Protein AF-A0A5C8JEE4-F1 (afdb_monomer)

Mean predicted aligned error: 3.43 Å

Secondary structure (DSSP, 8-state):
-EEEEEEE-SSSEEE-SSPPEEEEETT-SEEEEEEEE-SSSEEEEEESS---TT-BEEEEEEE-SSSEEEEEEEEE-SS---TTEEEEEEEE----

Solvent-accessible surface area (backbone atoms only — not comparable to full-atom values): 5300 Å² total; per-residue (Å²): 84,34,40,36,32,30,33,67,38,70,80,44,46,40,46,66,92,82,63,80,31,41,34,20,51,71,78,53,64,78,48,80,49,55,46,43,78,77,52,44,40,34,35,38,36,37,26,79,69,90,81,55,75,66,42,35,31,48,76,43,66,50,73,80,53,100,49,35,27,40,52,42,29,41,17,47,38,91,69,94,58,51,96,56,8,18,28,74,45,78,45,80,47,77,84,129

pLDDT: mean 93.81, std 7.59, range [47.41, 98.56]

Radius of gyration: 12.6 Å; Cα contacts (8 Å, |Δi|>4): 240; chains: 1; bounding box: 30×24×36 Å

Structure (mmCIF, N/CA/C/O backbone):
data_AF-A0A5C8JEE4-F1
#
_entry.id   AF-A0A5C8JEE4-F1
#
loop_
_atom_site.group_PDB
_atom_site.id
_atom_site.type_symbol
_atom_site.label_atom_id
_atom_site.label_alt_id
_atom_site.label_comp_id
_atom_site.label_asym_id
_atom_site.label_entity_id
_atom_site.label_seq_id
_atom_site.pdbx_PDB_ins_code
_atom_site.Cartn_x
_atom_site.Cartn_y
_atom_site.Cartn_z
_atom_site.occupancy
_atom_site.B_iso_or_equiv
_atom_site.auth_seq_id
_atom_site.auth_comp_id
_atom_site.auth_asym_id
_atom_site.auth_atom_id
_atom_site.pdbx_PDB_model_num
ATOM 1 N N . MET A 1 1 ? -10.653 5.700 14.864 1.00 90.88 1 MET A N 1
ATOM 2 C CA . MET A 1 1 ? -9.818 5.699 13.636 1.00 90.88 1 MET A CA 1
ATOM 3 C C . MET A 1 1 ? -9.404 4.261 13.359 1.00 90.88 1 MET A C 1
ATOM 5 O O . MET A 1 1 ? -9.381 3.485 14.305 1.00 90.88 1 MET A O 1
ATOM 9 N N . MET A 1 2 ? -9.123 3.866 12.120 1.00 96.06 2 MET A N 1
ATOM 10 C CA . MET A 1 2 ? -8.657 2.507 11.818 1.00 96.06 2 MET A CA 1
ATOM 11 C C . MET A 1 2 ? -7.195 2.538 11.388 1.00 96.06 2 MET A C 1
ATOM 13 O O . MET A 1 2 ? -6.794 3.430 10.639 1.00 96.06 2 MET A O 1
ATOM 17 N N . LYS A 1 3 ? -6.424 1.546 11.833 1.00 97.38 3 LYS A N 1
ATOM 18 C CA . LYS A 1 3 ? -5.077 1.257 11.351 1.00 97.38 3 LYS A CA 1
ATOM 19 C C . LYS A 1 3 ? -5.102 -0.007 10.513 1.00 97.38 3 LYS A C 1
ATOM 21 O O . LYS A 1 3 ? -5.703 -1.013 10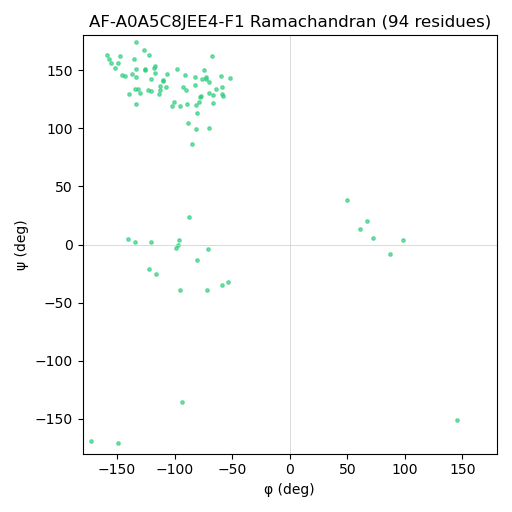.889 1.00 97.38 3 LYS A O 1
ATOM 26 N N . TYR A 1 4 ? -4.415 0.046 9.386 1.00 98.38 4 TYR A N 1
ATOM 27 C CA . TYR A 1 4 ? -4.284 -1.068 8.467 1.00 98.38 4 TYR A CA 1
ATOM 28 C C . TYR A 1 4 ? -2.821 -1.352 8.193 1.00 98.38 4 TYR A C 1
ATOM 30 O O . TYR A 1 4 ? -1.992 -0.442 8.163 1.00 98.38 4 TYR A O 1
ATOM 38 N N . LYS A 1 5 ? -2.538 -2.620 7.907 1.00 98.38 5 LYS A N 1
ATOM 39 C CA . LYS A 1 5 ? -1.263 -3.064 7.353 1.00 98.38 5 LYS A CA 1
ATOM 40 C C . LYS A 1 5 ? -1.523 -3.792 6.050 1.00 98.38 5 LYS A C 1
ATOM 42 O O . LYS A 1 5 ? -2.404 -4.654 5.989 1.00 98.38 5 LYS A O 1
ATOM 47 N N . ALA A 1 6 ? -0.761 -3.461 5.018 1.00 98.44 6 ALA A N 1
ATOM 48 C CA . ALA A 1 6 ? -0.875 -4.093 3.713 1.00 98.44 6 ALA A CA 1
ATOM 49 C C . ALA A 1 6 ? 0.495 -4.480 3.163 1.00 98.44 6 ALA A C 1
ATOM 51 O O . ALA A 1 6 ? 1.476 -3.756 3.337 1.00 98.44 6 ALA A O 1
ATOM 52 N N . THR A 1 7 ? 0.531 -5.614 2.475 1.00 98.19 7 THR A N 1
ATOM 53 C CA . THR A 1 7 ? 1.689 -6.071 1.705 1.00 98.19 7 THR A CA 1
ATOM 54 C C . THR A 1 7 ? 1.587 -5.571 0.264 1.00 98.19 7 THR A C 1
ATOM 56 O O . THR A 1 7 ? 0.483 -5.460 -0.273 1.00 98.19 7 THR A O 1
ATOM 59 N N . LEU A 1 8 ? 2.719 -5.261 -0.376 1.00 97.12 8 LEU A N 1
ATOM 60 C CA . LEU A 1 8 ? 2.797 -4.652 -1.715 1.00 97.12 8 LEU A CA 1
ATOM 61 C C . LEU A 1 8 ? 3.034 -5.687 -2.835 1.00 97.12 8 LEU A C 1
ATOM 63 O O . LEU A 1 8 ? 3.052 -5.349 -4.023 1.00 97.12 8 LEU A O 1
ATOM 67 N N . GLY A 1 9 ? 3.152 -6.967 -2.473 1.00 94.31 9 GLY A N 1
ATOM 68 C CA . GLY A 1 9 ? 3.182 -8.102 -3.395 1.00 94.31 9 GLY A CA 1
ATOM 69 C C . GLY A 1 9 ? 4.574 -8.640 -3.730 1.00 94.31 9 GLY A C 1
ATOM 70 O O . GLY A 1 9 ? 4.683 -9.540 -4.562 1.00 94.31 9 GLY A O 1
ATOM 71 N N . GLY A 1 10 ? 5.632 -8.111 -3.118 1.00 92.06 10 GLY A N 1
ATOM 72 C CA . GLY A 1 10 ? 6.985 -8.673 -3.108 1.00 92.06 10 GLY A CA 1
ATOM 73 C C . GLY A 1 10 ? 7.761 -8.564 -4.421 1.00 92.06 10 GLY A C 1
ATOM 74 O O . GLY A 1 10 ? 8.856 -9.113 -4.541 1.00 92.06 10 GLY A O 1
ATOM 75 N N . LYS A 1 11 ? 7.219 -7.881 -5.438 1.00 90.56 11 LYS A N 1
ATOM 76 C CA . LYS A 1 11 ? 7.890 -7.742 -6.743 1.00 90.56 11 LYS A CA 1
ATOM 77 C C . LYS A 1 11 ? 9.096 -6.804 -6.693 1.00 90.56 11 LYS A C 1
ATOM 79 O O . LYS A 1 11 ? 10.088 -7.043 -7.385 1.00 90.56 11 LYS A O 1
ATOM 84 N N . TRP A 1 12 ? 8.974 -5.715 -5.944 1.00 92.25 12 TRP A N 1
ATOM 85 C CA . TRP A 1 12 ? 9.944 -4.627 -5.903 1.00 92.25 12 TRP A CA 1
ATOM 86 C C . TRP A 1 12 ? 10.517 -4.485 -4.499 1.0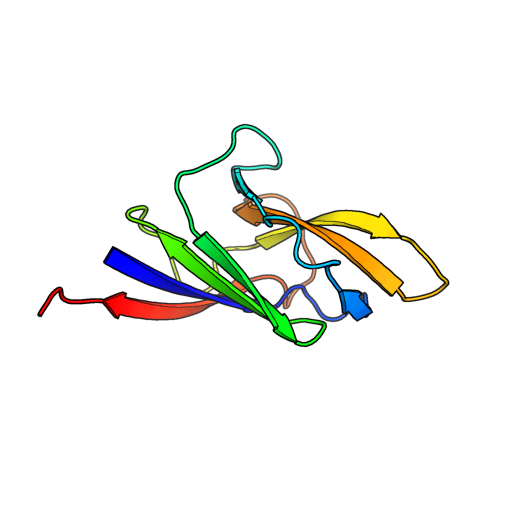0 92.25 12 TRP A C 1
ATOM 88 O O . TRP A 1 12 ? 9.834 -4.762 -3.523 1.00 92.25 12 TRP A O 1
ATOM 98 N N . TRP A 1 13 ? 11.751 -3.997 -4.406 1.00 94.38 13 TRP A N 1
ATOM 99 C CA . TRP A 1 13 ? 12.250 -3.371 -3.190 1.00 94.38 13 TRP A CA 1
ATOM 100 C C . TRP A 1 13 ? 11.739 -1.932 -3.186 1.00 94.38 13 TRP A C 1
ATOM 102 O O . TRP A 1 13 ? 12.289 -1.068 -3.880 1.00 94.38 13 TRP A O 1
ATOM 112 N N . THR A 1 14 ? 10.665 -1.673 -2.441 1.00 95.62 14 THR A N 1
ATOM 113 C CA . THR A 1 14 ? 10.107 -0.323 -2.354 1.00 95.62 14 THR A CA 1
ATOM 114 C C . THR A 1 14 ? 10.847 0.528 -1.336 1.00 95.62 14 THR A C 1
ATOM 116 O O . THR A 1 14 ? 11.262 0.041 -0.286 1.00 95.62 14 THR A O 1
ATOM 119 N N . TYR A 1 15 ? 10.997 1.811 -1.635 1.00 95.12 15 TYR A N 1
ATOM 120 C CA . TYR A 1 15 ? 11.523 2.805 -0.704 1.00 95.12 15 TYR A CA 1
ATOM 121 C C . TYR A 1 15 ? 10.865 4.166 -0.955 1.00 95.12 15 TYR A C 1
ATOM 123 O O . TYR A 1 15 ? 10.292 4.399 -2.020 1.00 95.12 15 TYR A O 1
ATOM 131 N N . THR A 1 16 ? 10.954 5.064 0.023 1.00 93.06 16 THR A N 1
ATOM 132 C CA . THR A 1 16 ? 10.528 6.467 -0.083 1.00 93.06 16 THR A CA 1
ATOM 133 C C . THR A 1 16 ? 11.623 7.368 0.492 1.00 93.06 16 THR A C 1
ATOM 135 O O . THR A 1 16 ? 12.347 6.951 1.395 1.00 93.06 16 THR A O 1
ATOM 138 N N . ASP A 1 17 ? 11.733 8.601 -0.004 1.00 87.25 17 ASP A N 1
ATOM 139 C CA . ASP A 1 17 ? 12.705 9.603 0.467 1.00 87.25 17 ASP A CA 1
ATOM 140 C C . ASP A 1 17 ? 12.167 10.431 1.658 1.00 87.25 17 ASP A C 1
ATOM 142 O O . ASP A 1 17 ? 12.609 11.552 1.894 1.00 87.25 17 ASP A O 1
ATOM 146 N N . ASN A 1 18 ? 11.207 9.881 2.413 1.00 68.81 18 ASN A N 1
ATOM 147 C CA . ASN A 1 18 ? 10.381 10.570 3.420 1.00 68.81 18 ASN A CA 1
ATOM 148 C C . ASN A 1 18 ? 9.401 11.614 2.849 1.00 68.81 18 ASN A C 1
ATOM 150 O O . ASN A 1 18 ? 8.921 12.477 3.582 1.00 68.81 18 ASN A O 1
ATOM 154 N N . GLU A 1 19 ? 9.075 11.526 1.559 1.00 70.62 19 GLU A N 1
ATOM 155 C CA . GLU A 1 19 ? 7.929 12.240 0.985 1.00 70.62 19 GLU A CA 1
ATOM 156 C C . GLU A 1 19 ? 6.622 11.549 1.413 1.00 70.62 19 GLU A C 1
ATOM 158 O O . GLU A 1 19 ? 6.607 10.338 1.669 1.00 70.62 19 GLU A O 1
ATOM 163 N N . SER A 1 20 ? 5.531 12.316 1.528 1.00 84.44 20 SER A N 1
ATOM 164 C CA . SER A 1 20 ? 4.216 11.766 1.872 1.00 84.44 20 SER A CA 1
ATOM 165 C C . SER A 1 20 ? 3.806 10.705 0.854 1.00 84.44 20 SER A C 1
ATOM 167 O O . SER A 1 20 ? 3.825 10.960 -0.349 1.00 84.44 20 SER A O 1
ATOM 169 N N . ILE A 1 21 ? 3.428 9.524 1.341 1.00 95.75 21 ILE A N 1
ATOM 170 C CA . ILE A 1 21 ? 2.809 8.492 0.514 1.00 95.75 21 ILE A CA 1
ATOM 171 C C . ILE A 1 21 ? 1.301 8.744 0.543 1.00 95.75 21 ILE A C 1
ATOM 173 O O . ILE A 1 21 ? 0.696 8.738 1.614 1.00 95.75 21 ILE A O 1
ATOM 177 N N . ASP A 1 22 ? 0.693 8.965 -0.617 1.00 97.00 22 ASP A N 1
ATOM 178 C CA . ASP A 1 22 ? -0.754 9.164 -0.702 1.00 97.00 22 ASP A CA 1
ATOM 179 C C . ASP A 1 22 ? -1.491 7.826 -0.563 1.00 97.00 22 ASP A C 1
ATOM 181 O O . ASP A 1 22 ? -1.082 6.817 -1.142 1.00 97.00 22 ASP A O 1
ATOM 185 N N . LEU A 1 23 ? -2.635 7.825 0.125 1.00 97.50 23 LEU A N 1
ATOM 186 C CA . LEU A 1 23 ? -3.639 6.777 -0.056 1.00 97.50 23 LEU A CA 1
ATOM 187 C C . LEU A 1 23 ? -4.606 7.206 -1.161 1.00 97.50 23 LEU A C 1
ATOM 189 O O . LEU A 1 23 ? -5.098 8.332 -1.141 1.00 97.50 23 LEU A O 1
ATOM 193 N N . ARG A 1 24 ? -4.914 6.320 -2.109 1.00 97.56 24 ARG A N 1
ATOM 194 C CA . ARG A 1 24 ? -5.833 6.610 -3.225 1.00 97.56 24 ARG A CA 1
ATOM 195 C C . ARG A 1 24 ? -6.830 5.492 -3.471 1.00 97.56 24 ARG A C 1
ATOM 197 O O . ARG A 1 24 ? -6.570 4.334 -3.151 1.00 97.56 24 ARG A O 1
ATOM 204 N N . GLN A 1 25 ? -7.933 5.813 -4.135 1.00 96.12 25 GLN A N 1
ATOM 205 C CA . GLN A 1 25 ? -8.831 4.811 -4.710 1.00 96.12 25 GLN A CA 1
ATOM 206 C C . GLN A 1 25 ? -8.564 4.673 -6.211 1.00 96.12 25 GLN A C 1
ATOM 208 O O . GLN A 1 25 ? -8.642 5.664 -6.931 1.00 96.12 25 GLN A O 1
ATOM 213 N N . ASP A 1 26 ? -8.232 3.467 -6.673 1.00 95.00 26 ASP A N 1
ATOM 214 C CA . ASP A 1 26 ? -7.951 3.149 -8.082 1.00 95.00 26 ASP A CA 1
ATOM 215 C C . ASP A 1 26 ? -6.948 4.103 -8.783 1.00 95.00 26 ASP A C 1
ATOM 217 O O . ASP A 1 26 ? -7.107 4.438 -9.953 1.00 95.00 26 ASP A O 1
ATOM 221 N N . HIS A 1 27 ? -5.902 4.550 -8.075 1.00 95.19 27 HIS A N 1
ATOM 222 C CA . HIS A 1 27 ? -4.909 5.549 -8.519 1.00 95.19 27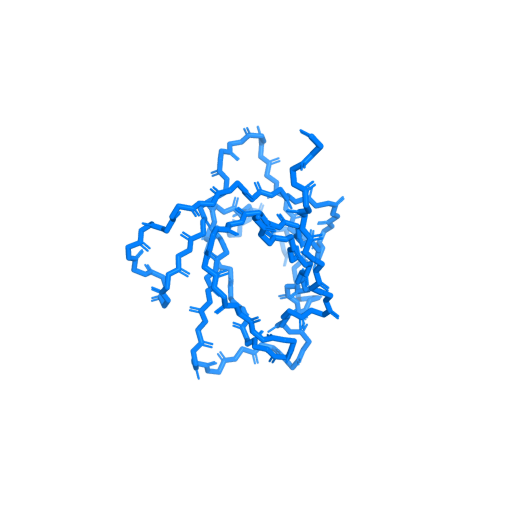 HIS A CA 1
ATOM 223 C C . HIS A 1 27 ? -5.488 6.941 -8.846 1.00 95.19 27 HIS A C 1
ATOM 225 O O . HIS A 1 27 ? -4.814 7.788 -9.438 1.00 95.19 27 HIS A O 1
ATOM 231 N N . LEU A 1 28 ? -6.737 7.195 -8.447 1.00 92.88 28 LEU A N 1
ATOM 232 C CA . LEU A 1 28 ? -7.435 8.461 -8.640 1.00 92.88 28 LEU A CA 1
ATOM 233 C C . LEU A 1 28 ? -7.267 9.355 -7.400 1.00 92.88 28 LEU A C 1
ATOM 235 O O . LEU A 1 28 ? -6.159 9.521 -6.900 1.00 92.88 28 LEU A O 1
ATOM 239 N N . GLY A 1 29 ? -8.348 9.986 -6.938 1.00 91.06 29 GLY A N 1
ATOM 240 C CA . GLY A 1 29 ? -8.317 10.990 -5.876 1.00 91.06 29 GLY A CA 1
ATOM 241 C C . GLY A 1 29 ? -7.595 10.535 -4.604 1.00 91.06 29 GLY A C 1
ATOM 242 O O . GLY A 1 29 ? -7.694 9.376 -4.193 1.00 91.06 29 GLY A O 1
ATOM 243 N N . VAL A 1 3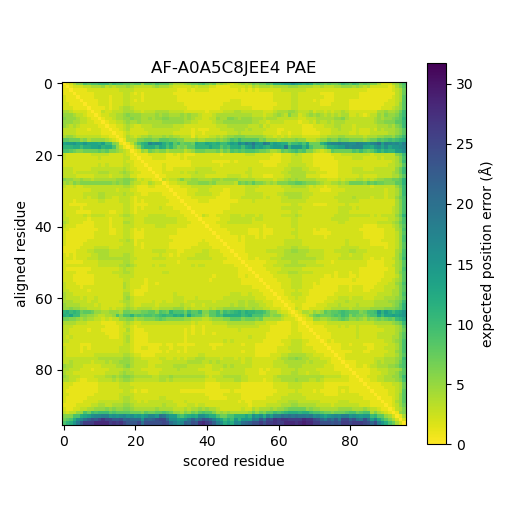0 ? -6.892 11.485 -3.983 1.00 96.12 30 VAL A N 1
ATOM 244 C CA . VAL A 1 30 ? -6.231 11.307 -2.685 1.00 96.12 30 VAL A CA 1
ATOM 245 C C . VAL A 1 30 ? -7.288 11.199 -1.591 1.00 96.12 30 VAL A C 1
ATOM 247 O O . VAL A 1 30 ? -8.207 12.016 -1.510 1.00 96.12 30 VAL A O 1
ATOM 250 N N . LEU A 1 31 ? -7.149 10.174 -0.762 1.00 96.38 31 LEU A N 1
ATOM 251 C CA . LEU A 1 31 ? -8.012 9.878 0.368 1.00 96.38 31 LEU A CA 1
ATOM 252 C C . LEU A 1 31 ? -7.381 10.396 1.666 1.00 96.38 31 LEU A C 1
ATOM 254 O O . LEU A 1 31 ? -6.155 10.434 1.780 1.00 96.38 31 LEU A O 1
ATOM 258 N N . PRO A 1 32 ? -8.198 10.761 2.668 1.00 95.06 32 PRO A N 1
ATOM 259 C CA . PRO A 1 32 ? -7.695 11.210 3.959 1.00 95.06 32 PRO A CA 1
ATOM 260 C C . PRO A 1 32 ? -7.062 10.037 4.717 1.00 95.06 32 PRO A C 1
ATOM 262 O O . PRO A 1 32 ? -7.761 9.209 5.311 1.00 95.06 32 PRO A O 1
ATOM 265 N N . ALA A 1 33 ? -5.735 9.954 4.678 1.00 96.00 33 ALA A N 1
ATOM 266 C CA . ALA A 1 33 ? -4.971 8.955 5.405 1.00 96.00 33 ALA A CA 1
ATOM 267 C C . ALA A 1 33 ? -3.539 9.416 5.682 1.00 96.00 33 ALA A C 1
ATOM 269 O O . ALA A 1 33 ? -2.971 10.206 4.928 1.00 96.00 33 ALA A O 1
ATOM 270 N N . THR A 1 34 ? -2.937 8.842 6.719 1.00 95.19 34 THR A N 1
ATOM 271 C CA . THR A 1 34 ? -1.486 8.884 6.927 1.00 95.19 34 THR A CA 1
ATOM 272 C C . THR A 1 34 ? -0.921 7.538 6.515 1.00 95.19 34 THR A C 1
ATOM 274 O O . THR A 1 34 ? -1.294 6.529 7.108 1.00 95.19 34 THR A O 1
ATOM 277 N N . VAL A 1 35 ? -0.032 7.503 5.521 1.00 96.69 35 VAL A N 1
ATOM 278 C CA . VAL A 1 35 ? 0.597 6.264 5.041 1.00 96.69 35 VAL A CA 1
ATOM 279 C C . VAL A 1 35 ? 2.084 6.280 5.363 1.00 96.69 35 VAL A C 1
ATOM 281 O O . VAL A 1 35 ? 2.776 7.277 5.146 1.00 96.69 35 VAL A O 1
ATOM 284 N N . LYS A 1 36 ? 2.593 5.149 5.846 1.00 95.50 36 LYS A N 1
ATOM 285 C CA . LYS A 1 36 ? 4.002 4.946 6.155 1.00 95.50 36 LYS A CA 1
ATOM 286 C C . LYS A 1 36 ? 4.489 3.632 5.566 1.00 95.50 36 LYS A C 1
ATOM 288 O O . LYS A 1 36 ? 3.873 2.587 5.749 1.00 95.50 36 LYS A O 1
ATOM 293 N N . LEU A 1 37 ? 5.645 3.682 4.914 1.00 95.69 37 LEU A N 1
ATOM 294 C CA . LEU A 1 37 ? 6.383 2.486 4.534 1.00 95.69 37 LEU A CA 1
ATOM 295 C C . LEU A 1 37 ? 7.141 1.951 5.757 1.00 95.69 37 LEU A C 1
ATOM 297 O O . LEU A 1 37 ? 7.919 2.684 6.371 1.00 95.69 37 LEU A O 1
ATOM 301 N N . ILE A 1 38 ? 6.891 0.696 6.126 1.00 95.38 38 ILE A N 1
ATOM 302 C CA . ILE A 1 38 ? 7.517 0.047 7.289 1.00 95.38 38 ILE A CA 1
ATOM 303 C C . ILE A 1 38 ? 8.742 -0.765 6.867 1.00 95.38 38 ILE A C 1
ATOM 305 O O . ILE A 1 38 ? 9.767 -0.730 7.544 1.00 95.38 38 ILE A O 1
ATOM 309 N N . ASP A 1 39 ? 8.657 -1.444 5.725 1.00 95.38 39 ASP A N 1
ATOM 310 C CA . ASP A 1 39 ? 9.765 -2.156 5.093 1.00 95.38 39 ASP A CA 1
ATOM 311 C C . ASP A 1 39 ? 9.599 -2.150 3.564 1.00 95.38 39 ASP A C 1
ATOM 313 O O . ASP A 1 39 ? 8.755 -1.441 3.023 1.00 95.38 39 ASP A O 1
ATOM 317 N N . SER A 1 40 ? 10.420 -2.907 2.838 1.00 95.75 40 SER A N 1
ATOM 318 C CA . SER A 1 40 ? 10.426 -2.887 1.374 1.00 95.75 40 SER A CA 1
ATOM 319 C C . SER A 1 40 ? 9.203 -3.519 0.697 1.00 95.75 40 SER A C 1
ATOM 321 O O . SER A 1 40 ? 9.170 -3.533 -0.531 1.00 95.75 40 SER A O 1
ATOM 323 N N . ASP A 1 41 ? 8.269 -4.102 1.451 1.00 97.06 41 ASP A N 1
ATOM 324 C CA . ASP A 1 41 ? 7.032 -4.699 0.931 1.00 97.06 41 ASP A CA 1
ATOM 325 C C . ASP A 1 41 ? 5.805 -4.437 1.821 1.00 97.06 41 ASP A C 1
ATOM 327 O O . ASP A 1 41 ? 4.726 -4.948 1.538 1.00 97.06 41 ASP A O 1
ATOM 331 N N . THR A 1 42 ? 5.936 -3.647 2.886 1.00 97.62 42 THR A N 1
ATOM 332 C CA . THR A 1 42 ? 4.868 -3.452 3.870 1.00 97.62 42 THR A CA 1
ATOM 333 C C . THR A 1 42 ? 4.621 -1.980 4.139 1.00 97.62 42 THR A C 1
ATOM 335 O O . THR A 1 42 ? 5.537 -1.223 4.470 1.00 97.62 42 THR A O 1
ATOM 338 N N . VAL A 1 43 ? 3.349 -1.592 4.079 1.00 97.25 43 VAL A N 1
ATOM 339 C CA . VAL A 1 43 ? 2.868 -0.270 4.483 1.00 97.25 43 VAL A CA 1
ATOM 340 C C . VAL A 1 43 ? 1.909 -0.383 5.656 1.00 97.25 43 VAL A C 1
ATOM 342 O O . VAL A 1 43 ? 1.136 -1.337 5.759 1.00 97.25 43 VAL A O 1
ATOM 345 N N . GLU A 1 44 ? 1.932 0.634 6.504 1.00 97.38 44 GLU A N 1
ATOM 346 C CA . GLU A 1 44 ? 0.872 0.923 7.459 1.00 97.38 44 GLU A CA 1
ATOM 347 C C . GLU A 1 44 ? 0.144 2.187 7.023 1.00 97.38 44 GLU A C 1
ATOM 349 O O . GLU A 1 44 ? 0.770 3.135 6.542 1.00 97.38 44 GLU A O 1
ATOM 354 N N . PHE A 1 45 ? -1.173 2.215 7.196 1.00 96.56 45 PHE A N 1
ATOM 355 C CA . PHE A 1 45 ? -1.929 3.442 7.004 1.00 96.56 45 PHE A CA 1
ATOM 356 C C . PHE A 1 45 ? -3.076 3.590 7.992 1.00 96.56 45 PHE A C 1
ATOM 358 O O . PHE A 1 45 ? -3.728 2.618 8.373 1.00 96.56 45 PHE A O 1
ATOM 365 N N . GLU A 1 46 ? -3.314 4.835 8.384 1.00 96.50 46 GLU A N 1
ATOM 366 C CA . GLU A 1 46 ? -4.373 5.235 9.304 1.00 96.50 46 GLU A CA 1
ATOM 367 C C . GLU A 1 46 ? -5.393 6.092 8.565 1.00 96.50 46 GLU A C 1
ATOM 369 O O . GLU A 1 46 ? -5.026 7.034 7.864 1.00 96.50 46 GLU A O 1
ATOM 374 N N . THR A 1 47 ? -6.673 5.754 8.695 1.00 95.81 47 THR A N 1
ATOM 375 C CA . THR A 1 47 ? -7.771 6.464 8.029 1.00 95.81 47 THR A CA 1
ATOM 376 C C . THR A 1 47 ? -9.092 6.244 8.769 1.00 95.81 47 THR A C 1
ATOM 378 O O . THR A 1 47 ? -9.247 5.296 9.543 1.00 95.81 47 THR A O 1
ATOM 381 N N . GLU A 1 48 ? -10.060 7.131 8.549 1.00 95.19 48 GLU A N 1
ATOM 382 C CA . GLU A 1 48 ? -11.444 6.948 9.006 1.00 95.19 48 GLU A CA 1
ATOM 383 C C . GLU A 1 48 ? -12.251 6.024 8.082 1.00 95.19 48 GLU A C 1
ATOM 385 O O . GLU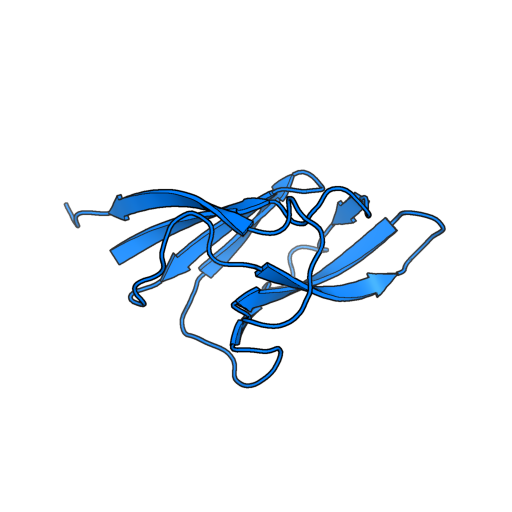 A 1 48 ? -13.328 5.565 8.457 1.00 95.19 48 GLU A O 1
ATOM 390 N N . LEU A 1 49 ? -11.736 5.736 6.882 1.00 95.25 49 LEU A N 1
ATOM 391 C CA . LEU A 1 49 ? -12.387 4.857 5.916 1.00 95.25 49 LEU A CA 1
ATOM 392 C C . LEU A 1 49 ? -12.314 3.388 6.358 1.00 95.25 49 LEU A C 1
ATOM 394 O O . LEU A 1 49 ? -11.302 2.918 6.890 1.00 95.25 49 LEU A O 1
ATOM 398 N N . ASP A 1 50 ? -13.396 2.652 6.104 1.00 95.19 50 ASP A N 1
ATOM 399 C CA . ASP A 1 50 ? -13.501 1.242 6.466 1.00 95.19 50 ASP A CA 1
ATOM 400 C C . ASP A 1 50 ? -13.114 0.329 5.296 1.00 95.19 50 ASP A C 1
ATOM 402 O O . ASP A 1 50 ? -13.756 0.335 4.244 1.00 95.19 50 ASP A O 1
ATOM 406 N N . TYR A 1 51 ? -12.073 -0.479 5.494 1.00 96.69 51 TYR A N 1
ATOM 407 C CA . TYR A 1 51 ? -11.605 -1.480 4.537 1.00 96.69 51 TYR A CA 1
ATOM 408 C C . TYR A 1 51 ? -11.608 -2.880 5.145 1.00 96.69 51 TYR A C 1
ATOM 410 O O . TYR A 1 51 ? -11.665 -3.064 6.368 1.00 96.69 51 TYR A O 1
ATOM 418 N N . GLN A 1 52 ? -11.541 -3.890 4.278 1.00 96.94 52 GLN A N 1
ATOM 419 C CA . GLN A 1 52 ? -11.567 -5.296 4.673 1.00 96.94 52 GLN A CA 1
ATOM 420 C C . GLN A 1 52 ? -10.191 -5.955 4.550 1.00 96.94 52 GLN A C 1
ATOM 422 O O . GLN A 1 52 ? -9.422 -5.672 3.630 1.00 96.94 52 GLN A O 1
ATOM 427 N N . ILE A 1 53 ? -9.902 -6.899 5.450 1.00 97.94 53 ILE A N 1
ATOM 428 C CA . ILE A 1 53 ? -8.760 -7.806 5.284 1.00 97.94 53 ILE A CA 1
ATOM 429 C C . ILE A 1 53 ? -8.938 -8.578 3.971 1.00 97.94 53 ILE A C 1
ATOM 431 O O . ILE A 1 53 ? -10.027 -9.054 3.655 1.00 97.94 53 ILE A O 1
ATOM 435 N N . GLY A 1 54 ? -7.860 -8.693 3.200 1.00 97.75 54 GLY A N 1
ATOM 436 C CA . GLY A 1 54 ? -7.852 -9.308 1.877 1.00 97.75 54 GLY A CA 1
ATOM 437 C C . GLY A 1 54 ? -8.189 -8.351 0.734 1.00 97.75 54 GLY A C 1
ATOM 438 O O . GLY A 1 54 ? -8.012 -8.726 -0.426 1.00 97.75 54 GLY A O 1
ATOM 439 N N . GLN A 1 55 ? -8.614 -7.118 1.028 1.00 97.88 55 GLN A N 1
ATOM 440 C CA . GLN A 1 55 ? -8.830 -6.107 0.001 1.00 97.88 55 GLN A CA 1
ATOM 441 C C . GLN A 1 55 ? -7.506 -5.761 -0.684 1.00 97.88 55 GLN A C 1
ATOM 443 O O . GLN A 1 55 ? -6.471 -5.593 -0.036 1.00 97.88 55 GLN A O 1
ATOM 448 N N . LYS A 1 56 ? -7.544 -5.718 -2.014 1.00 98.38 56 LYS A N 1
ATOM 449 C CA . LYS A 1 56 ? -6.361 -5.580 -2.859 1.00 98.38 56 LYS A CA 1
ATOM 450 C C . LYS A 1 56 ? -5.795 -4.170 -2.787 1.00 98.38 56 LYS A C 1
ATOM 452 O O . LYS A 1 56 ? -6.544 -3.189 -2.748 1.00 98.38 56 LYS A O 1
ATOM 457 N N . VAL A 1 57 ? -4.468 -4.098 -2.838 1.00 97.81 57 VAL A N 1
ATOM 458 C CA . VAL A 1 57 ? -3.738 -2.837 -2.944 1.00 97.81 57 VAL A CA 1
ATOM 459 C C . VAL A 1 57 ? -2.788 -2.856 -4.134 1.00 97.81 57 VAL A C 1
ATOM 461 O O . VAL A 1 57 ? -2.266 -3.901 -4.520 1.00 97.81 57 VAL A O 1
ATOM 464 N N . SER A 1 58 ? -2.548 -1.692 -4.713 1.00 97.12 58 SER A N 1
ATOM 465 C CA . SER A 1 58 ? -1.525 -1.448 -5.725 1.00 97.12 58 SER A CA 1
ATOM 466 C C . SER A 1 58 ? -0.630 -0.290 -5.291 1.00 97.12 58 SER A C 1
ATOM 468 O O . SER A 1 58 ? -0.936 0.434 -4.345 1.00 97.12 58 SER A O 1
ATOM 470 N N . ILE A 1 59 ? 0.498 -0.122 -5.979 1.00 96.25 59 ILE A N 1
ATOM 471 C CA . ILE A 1 59 ? 1.448 0.963 -5.720 1.00 96.25 59 ILE A CA 1
ATOM 472 C C . ILE A 1 59 ? 1.622 1.825 -6.961 1.00 96.25 59 ILE A C 1
ATOM 474 O O . ILE A 1 59 ? 1.660 1.306 -8.079 1.00 96.25 59 ILE A O 1
ATOM 478 N N . GLY A 1 60 ? 1.755 3.129 -6.750 1.00 95.12 60 GLY A N 1
ATOM 479 C CA . GLY A 1 60 ? 2.151 4.098 -7.768 1.00 95.12 60 GLY A CA 1
ATOM 480 C C . GLY A 1 60 ? 3.475 4.768 -7.396 1.00 95.12 60 GLY A C 1
ATOM 481 O O . GLY A 1 60 ? 3.870 4.823 -6.227 1.00 95.12 60 GLY A O 1
ATOM 482 N N . GLY A 1 61 ? 4.202 5.225 -8.412 1.00 94.06 61 GLY A N 1
ATOM 483 C CA . GLY A 1 61 ? 5.568 5.727 -8.283 1.00 94.06 61 GLY A CA 1
ATOM 484 C C . GLY A 1 61 ? 6.398 5.389 -9.517 1.00 94.06 61 GLY A C 1
ATOM 485 O O . GLY A 1 61 ? 5.854 5.259 -10.616 1.00 94.06 61 GLY A O 1
ATOM 486 N N . TYR A 1 62 ? 7.710 5.227 -9.350 1.00 94.38 62 TYR A N 1
ATOM 487 C CA . TYR A 1 62 ? 8.609 4.957 -10.473 1.00 94.38 62 TYR A CA 1
ATOM 488 C C . TYR A 1 62 ? 9.784 4.034 -10.114 1.00 94.38 62 TYR A C 1
ATOM 490 O O . TYR A 1 62 ? 10.313 4.0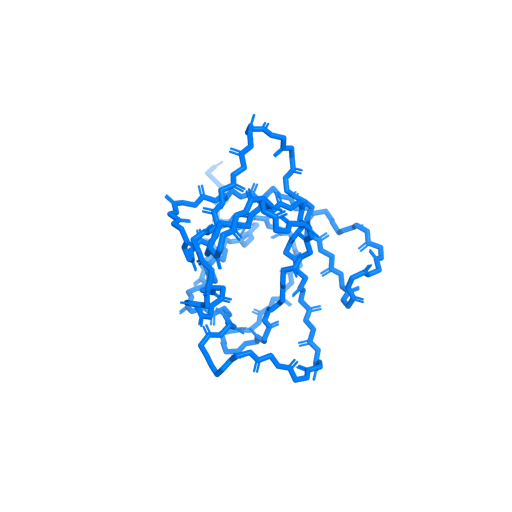82 -9.001 1.00 94.38 62 TYR A O 1
ATOM 498 N N . PRO A 1 63 ? 10.234 3.187 -11.059 1.00 94.69 63 PRO A N 1
ATOM 499 C CA . PRO A 1 63 ? 11.423 2.369 -10.871 1.00 94.69 63 PRO A CA 1
ATOM 500 C C . PRO A 1 63 ? 12.68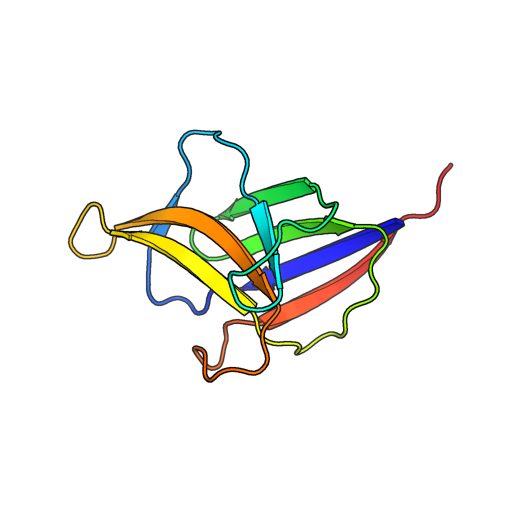6 3.238 -10.882 1.00 94.69 63 PRO A C 1
ATOM 502 O O . PRO A 1 63 ? 12.828 4.135 -11.711 1.00 94.69 63 PRO A O 1
ATOM 505 N N . THR A 1 64 ? 13.640 2.934 -10.005 1.00 93.94 64 THR A N 1
ATOM 506 C CA . THR A 1 64 ? 14.943 3.631 -9.931 1.00 93.94 64 THR A CA 1
ATOM 507 C C . THR A 1 64 ? 16.134 2.699 -10.139 1.00 93.94 64 THR A C 1
ATOM 509 O O . THR A 1 64 ? 17.290 3.114 -10.116 1.00 93.94 64 THR A O 1
ATOM 512 N N . GLY A 1 65 ? 15.867 1.419 -10.395 1.00 88.50 65 GLY A N 1
ATOM 513 C CA . GLY A 1 65 ? 16.869 0.415 -10.721 1.00 88.50 65 GLY A CA 1
ATOM 514 C C . GLY A 1 65 ? 16.217 -0.900 -11.138 1.00 88.50 65 GLY A C 1
ATOM 515 O O . GLY A 1 65 ? 15.005 -0.976 -11.320 1.00 88.50 65 GLY A O 1
ATOM 516 N N . LYS A 1 66 ? 17.013 -1.971 -11.255 1.00 85.94 66 LYS A N 1
ATOM 517 C CA . LYS A 1 66 ? 16.513 -3.285 -11.711 1.00 85.94 66 LYS A CA 1
ATOM 518 C C . LYS A 1 66 ? 15.391 -3.854 -10.834 1.00 85.94 66 LYS A C 1
ATOM 520 O O . LYS A 1 66 ? 14.521 -4.545 -11.351 1.00 85.94 66 LYS A O 1
ATOM 525 N N . ARG A 1 67 ? 15.441 -3.603 -9.522 1.00 90.94 67 ARG A N 1
ATOM 526 C CA . ARG A 1 67 ? 14.433 -4.049 -8.542 1.00 90.94 67 ARG A CA 1
ATOM 527 C C . ARG A 1 67 ? 14.010 -2.968 -7.546 1.00 90.94 67 ARG A C 1
ATOM 529 O O . ARG A 1 67 ? 13.185 -3.259 -6.693 1.00 90.94 67 ARG A O 1
ATOM 536 N N . ASN A 1 68 ? 14.526 -1.748 -7.666 1.00 95.38 68 ASN A N 1
ATOM 537 C CA . ASN A 1 68 ? 14.189 -0.656 -6.756 1.00 95.38 68 ASN A CA 1
ATOM 538 C C . ASN A 1 68 ? 13.024 0.149 -7.321 1.00 95.38 68 ASN A C 1
ATOM 540 O O . ASN A 1 68 ? 13.024 0.479 -8.511 1.00 95.38 68 ASN A O 1
ATOM 544 N N . PHE A 1 69 ? 12.063 0.481 -6.466 1.00 95.75 69 PHE A N 1
ATOM 545 C CA . PHE A 1 69 ? 10.892 1.267 -6.830 1.00 95.75 69 PHE A CA 1
ATOM 546 C C . PHE A 1 69 ? 10.662 2.354 -5.784 1.00 95.75 69 PHE A C 1
ATOM 548 O O . PHE A 1 69 ? 10.475 2.048 -4.606 1.00 95.75 69 PHE A O 1
ATOM 555 N N . LYS A 1 70 ? 10.674 3.619 -6.208 1.00 95.62 70 LYS A N 1
ATOM 556 C CA . LYS A 1 70 ? 10.303 4.729 -5.336 1.00 95.62 70 LYS A CA 1
ATOM 557 C C . LYS A 1 70 ? 8.782 4.820 -5.295 1.00 95.62 70 LYS A C 1
ATOM 559 O O . LYS A 1 70 ? 8.157 5.103 -6.318 1.00 95.62 70 LYS A O 1
ATOM 564 N N . ILE A 1 71 ? 8.204 4.539 -4.130 1.00 95.75 71 ILE A N 1
ATOM 565 C CA . ILE A 1 71 ? 6.758 4.606 -3.905 1.00 95.75 71 ILE A CA 1
ATOM 566 C C . ILE A 1 71 ? 6.339 6.048 -3.621 1.00 95.75 71 ILE A C 1
ATOM 568 O O . ILE A 1 71 ? 7.009 6.761 -2.878 1.00 95.75 71 ILE A O 1
ATOM 572 N N . MET A 1 72 ? 5.226 6.463 -4.218 1.00 95.69 72 MET A N 1
ATOM 573 C CA . MET A 1 72 ? 4.590 7.762 -3.970 1.00 95.69 72 MET A CA 1
ATOM 574 C C . MET A 1 72 ? 3.147 7.612 -3.488 1.00 95.69 72 MET A C 1
ATOM 576 O O . MET A 1 72 ? 2.602 8.517 -2.870 1.00 95.69 72 MET A O 1
ATOM 580 N N . GLU A 1 73 ? 2.526 6.466 -3.756 1.00 96.25 73 GLU A N 1
ATOM 581 C CA . GLU A 1 73 ? 1.148 6.200 -3.366 1.00 96.25 73 GLU A CA 1
ATOM 582 C C . GLU A 1 73 ? 0.902 4.704 -3.157 1.00 96.25 73 GLU A C 1
ATOM 584 O O . GLU A 1 73 ? 1.520 3.845 -3.800 1.00 96.25 73 GLU A O 1
ATOM 589 N N . VAL A 1 74 ? -0.062 4.419 -2.289 1.00 97.19 74 VAL A N 1
ATOM 590 C CA . VAL A 1 74 ? -0.730 3.128 -2.144 1.00 97.19 74 VAL A CA 1
ATOM 591 C C . VAL A 1 74 ? -2.170 3.331 -2.580 1.00 97.19 74 VAL A C 1
ATOM 593 O O . VAL A 1 74 ? -2.824 4.286 -2.158 1.00 97.19 74 VAL A O 1
ATOM 596 N N . SER A 1 75 ? -2.689 2.434 -3.409 1.00 97.81 75 SER A N 1
ATOM 597 C CA . SER A 1 75 ? -4.068 2.518 -3.856 1.00 97.81 75 SER A CA 1
ATOM 598 C C . SER A 1 75 ? -4.875 1.289 -3.487 1.00 97.81 75 SER A C 1
ATOM 600 O O . SER A 1 75 ? -4.458 0.161 -3.726 1.00 97.81 75 SER A O 1
ATOM 602 N N . ILE A 1 76 ? -6.057 1.521 -2.925 1.00 97.50 76 ILE A N 1
ATOM 603 C CA . ILE A 1 76 ? -7.085 0.501 -2.753 1.00 97.50 76 ILE A CA 1
ATOM 604 C C . ILE A 1 76 ? -7.783 0.303 -4.096 1.00 97.50 76 ILE A C 1
ATOM 606 O O . ILE A 1 76 ? -8.243 1.276 -4.697 1.00 97.50 76 ILE A O 1
ATOM 610 N N . THR A 1 77 ? -7.863 -0.941 -4.571 1.00 96.50 77 THR A N 1
ATOM 611 C CA . THR A 1 77 ? -8.360 -1.214 -5.924 1.00 96.50 77 THR A CA 1
ATOM 612 C C . THR A 1 77 ? -9.069 -2.557 -6.067 1.00 96.50 77 THR A C 1
ATOM 614 O O . THR A 1 77 ? -8.811 -3.496 -5.320 1.00 96.50 77 THR A O 1
ATOM 617 N N . ASN A 1 78 ? -9.943 -2.669 -7.070 1.00 93.94 78 ASN A N 1
ATOM 618 C CA . ASN A 1 78 ? -10.517 -3.945 -7.518 1.00 93.94 78 ASN A CA 1
ATOM 619 C C . ASN A 1 78 ? -9.809 -4.531 -8.753 1.00 93.94 78 ASN A C 1
ATOM 621 O O . ASN A 1 78 ? -10.140 -5.639 -9.192 1.00 93.94 78 ASN A O 1
ATOM 625 N N . HIS A 1 79 ? -8.830 -3.819 -9.316 1.00 94.38 79 HIS A N 1
ATOM 626 C CA . HIS A 1 79 ? -8.069 -4.281 -10.471 1.00 94.38 79 HIS A CA 1
ATOM 627 C C . HIS A 1 79 ? -7.176 -5.494 -10.136 1.00 94.38 79 HIS A C 1
ATOM 629 O O . HIS A 1 79 ? -6.921 -5.804 -8.967 1.00 94.38 79 HIS A O 1
ATOM 635 N N . PRO A 1 80 ? -6.711 -6.247 -11.151 1.00 95.00 80 PRO A N 1
ATOM 636 C CA . PRO A 1 80 ? -5.714 -7.291 -10.944 1.00 95.00 80 PRO A CA 1
ATOM 637 C C . PRO A 1 80 ? -4.426 -6.723 -10.331 1.00 95.00 80 PRO A C 1
ATOM 639 O O . PRO A 1 80 ? -3.852 -5.768 -10.847 1.00 95.00 80 PRO A O 1
ATOM 642 N N . VAL A 1 81 ? -3.961 -7.348 -9.252 1.00 96.06 81 VAL A N 1
ATOM 643 C CA . VAL A 1 81 ? -2.708 -7.031 -8.549 1.00 96.06 81 VAL A CA 1
ATOM 644 C C . VAL A 1 81 ? -1.952 -8.331 -8.269 1.00 96.06 81 VAL A C 1
ATOM 646 O O . VAL A 1 81 ? -2.470 -9.418 -8.539 1.00 96.06 81 VAL A O 1
ATOM 649 N N . TYR A 1 82 ? -0.731 -8.244 -7.737 1.00 95.00 82 TYR A N 1
ATOM 650 C CA . TYR A 1 82 ? -0.021 -9.439 -7.270 1.00 95.00 82 TYR A CA 1
ATOM 651 C C . TYR A 1 82 ? -0.828 -10.140 -6.176 1.00 95.00 82 TYR A C 1
ATOM 653 O O . TYR A 1 82 ? -1.470 -9.490 -5.361 1.00 95.00 82 TYR A O 1
ATOM 661 N N . GLU A 1 83 ? -0.779 -11.469 -6.137 1.00 92.75 83 GLU A N 1
ATOM 662 C CA . GLU A 1 83 ? -1.597 -12.295 -5.232 1.00 92.75 83 GLU A CA 1
ATOM 663 C C . GLU A 1 83 ? -1.473 -11.900 -3.746 1.00 92.75 83 GLU A C 1
ATOM 665 O O . GLU A 1 83 ? -2.438 -11.972 -2.978 1.00 92.75 83 GLU A O 1
ATOM 670 N N . ASN A 1 84 ? -0.288 -11.427 -3.359 1.00 95.31 84 ASN A N 1
ATOM 671 C CA . ASN A 1 84 ? 0.016 -10.984 -2.004 1.00 95.31 84 ASN A CA 1
ATOM 672 C C . ASN A 1 84 ? -0.119 -9.469 -1.808 1.00 95.31 84 ASN A C 1
ATOM 674 O O . ASN A 1 84 ? 0.174 -8.994 -0.723 1.00 95.31 84 ASN A O 1
ATOM 678 N N . ALA A 1 85 ? -0.551 -8.697 -2.804 1.00 98.00 85 ALA A N 1
ATOM 679 C CA . ALA A 1 85 ? -0.732 -7.257 -2.662 1.00 98.00 85 ALA A CA 1
ATOM 680 C C . ALA A 1 85 ? -2.119 -6.945 -2.069 1.00 98.00 85 ALA A C 1
ATOM 682 O O . ALA A 1 85 ? -3.102 -6.781 -2.798 1.00 98.00 85 ALA A O 1
ATOM 683 N N . LYS A 1 86 ? -2.229 -6.950 -0.735 1.00 98.50 86 LYS A N 1
ATOM 684 C CA . LYS A 1 86 ? -3.510 -6.826 -0.022 1.00 98.50 86 LYS A CA 1
ATOM 685 C C . LYS A 1 86 ? -3.356 -6.358 1.421 1.00 98.50 86 LYS A C 1
ATOM 687 O O . LYS A 1 86 ? -2.286 -6.474 2.012 1.00 98.50 86 LYS A O 1
ATOM 692 N N . ILE A 1 87 ? -4.459 -5.896 2.002 1.00 98.56 87 ILE A N 1
ATOM 693 C CA . ILE A 1 87 ? -4.582 -5.646 3.441 1.00 98.56 87 ILE A CA 1
ATOM 694 C C . ILE A 1 87 ? -4.506 -6.983 4.18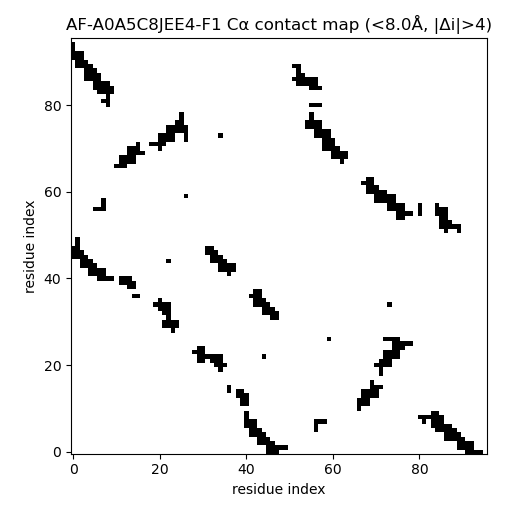9 1.00 98.56 87 ILE A C 1
ATOM 696 O O . ILE A 1 87 ? -5.237 -7.921 3.861 1.00 98.56 87 ILE A O 1
ATOM 700 N N . ILE A 1 88 ? -3.635 -7.065 5.193 1.00 98.44 88 ILE A N 1
ATOM 701 C CA . ILE A 1 88 ? -3.378 -8.279 5.983 1.00 98.44 88 ILE A CA 1
ATOM 702 C C . ILE A 1 88 ? -3.758 -8.133 7.458 1.00 98.44 88 ILE A C 1
ATOM 704 O O . ILE A 1 88 ? -4.080 -9.131 8.095 1.00 98.44 88 ILE A O 1
ATOM 708 N N . GLU A 1 89 ? -3.771 -6.911 7.989 1.00 98.19 89 GLU A N 1
ATOM 709 C CA . GLU A 1 89 ? -4.157 -6.623 9.372 1.0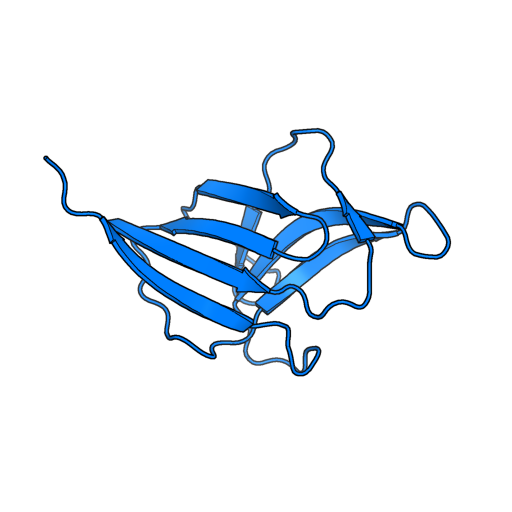0 98.19 89 GLU A CA 1
ATOM 710 C C . GLU A 1 89 ? -5.052 -5.375 9.404 1.00 98.19 89 GLU A C 1
ATOM 712 O O . GLU A 1 89 ? -4.902 -4.461 8.584 1.00 98.19 89 GLU A O 1
ATOM 717 N N . LYS A 1 90 ? -5.997 -5.362 10.347 1.00 97.62 90 LYS A N 1
ATOM 718 C CA . LYS A 1 90 ? -6.922 -4.262 10.629 1.00 97.62 90 LYS A CA 1
ATOM 719 C C . LYS A 1 90 ? -7.073 -4.140 12.139 1.00 97.62 90 LYS A C 1
ATOM 721 O O . LYS A 1 90 ? -7.389 -5.128 12.799 1.00 97.62 90 LYS A O 1
ATOM 726 N N . GLU A 1 91 ? -6.898 -2.934 12.654 1.00 96.75 91 GLU A N 1
ATOM 727 C CA . GLU A 1 91 ? -6.997 -2.612 14.073 1.00 96.75 91 GLU A CA 1
ATOM 728 C C . GLU A 1 91 ? -7.823 -1.337 14.259 1.00 96.75 91 GLU A C 1
ATOM 730 O O . GLU A 1 91 ? -7.625 -0.340 13.561 1.00 96.75 91 GLU A O 1
ATOM 735 N N . GLN A 1 92 ? -8.760 -1.370 15.203 1.00 94.38 92 GLN A N 1
ATOM 736 C CA . GLN A 1 92 ? -9.475 -0.176 15.632 1.00 94.38 92 GLN A CA 1
ATOM 737 C C . GLN A 1 92 ? -8.603 0.585 16.630 1.00 94.38 92 GLN A C 1
ATOM 739 O O . GLN A 1 92 ? -8.266 0.061 17.687 1.00 94.38 92 GLN A O 1
ATOM 744 N N . ILE A 1 93 ? -8.261 1.828 16.295 1.00 89.94 93 ILE A N 1
ATOM 745 C CA . ILE A 1 93 ? -7.630 2.758 17.226 1.00 89.94 93 ILE A CA 1
ATOM 746 C C . ILE A 1 93 ? -8.753 3.488 17.963 1.00 89.94 93 ILE A C 1
ATOM 748 O O . ILE A 1 93 ? -9.409 4.379 17.399 1.00 89.94 93 ILE A O 1
ATOM 752 N N . ASP A 1 94 ? -8.962 3.098 19.217 1.00 78.06 94 ASP A N 1
ATOM 753 C CA . ASP A 1 94 ? -9.794 3.835 20.160 1.00 78.06 94 ASP A CA 1
ATOM 754 C C . ASP A 1 94 ? -9.013 5.048 20.674 1.00 78.06 94 ASP A C 1
ATOM 756 O O . ASP A 1 94 ? -7.859 4.941 21.095 1.00 78.06 94 ASP A O 1
ATOM 760 N N . GLY A 1 95 ? -9.629 6.228 20.585 1.00 61.09 95 GLY A N 1
ATOM 761 C CA . GLY A 1 95 ? -9.075 7.433 21.190 1.00 61.09 95 GLY A CA 1
ATOM 762 C C . GLY A 1 95 ? -9.094 7.280 22.707 1.00 61.09 95 GLY A C 1
ATOM 763 O O . GLY A 1 95 ? -10.162 7.054 23.274 1.00 61.09 95 GLY A O 1
ATOM 764 N N . ASN A 1 96 ? -7.922 7.372 23.333 1.00 47.41 96 ASN A N 1
ATOM 765 C CA . ASN A 1 96 ? -7.808 7.565 24.780 1.00 47.41 96 ASN A CA 1
ATOM 766 C C . ASN A 1 96 ? -8.430 8.902 25.200 1.00 47.41 96 ASN A C 1
ATOM 768 O O . ASN A 1 96 ? -8.231 9.893 24.456 1.00 47.41 96 ASN A O 1
#

Foldseek 3Di:
DKKWKWFAQPQAQEDEPPAFAFEEAPPDDGAPKGWDDPGRTMIMIDDPDDDDWFFAKHFDAAAPDPRYTYTRYIYGYPDDHRNRRTTHDMDDDDDD

Sequence (96 aa):
MMKYKATLGGKWWTYTDNESIDLRQDHLGVLPATVKLIDSDTVEFETELDYQIGQKVSIGGYPTGKRNFKIMEVSITNHPVYENAKIIEKEQIDGN